Protein AF-A0A562CV60-F1 (afdb_monomer)

Mean predicted aligned error: 16.31 Å

pLDDT: mean 72.53, std 13.61, range [39.88, 93.44]

Solvent-accessible surface area (backbone atoms only — not comparable to full-atom values): 9231 Å² total; per-residue (Å²): 136,86,86,74,84,78,77,83,80,82,71,78,77,83,74,69,55,71,66,59,54,50,50,52,52,52,50,54,51,53,54,51,49,63,70,62,64,80,65,74,90,80,36,71,71,58,50,52,52,51,51,52,55,51,51,51,58,50,53,69,72,62,63,77,86,47,81,65,45,79,71,40,71,67,32,48,53,53,50,54,62,68,70,48,54,74,68,55,48,53,53,48,53,52,51,50,50,54,50,51,52,53,50,51,57,56,58,70,72,53,77,85,77,91,79,84,82,90,77,89,75,73,78,90,63,85,83,76,81,83,78,77,72,78,72,95,76,87,74,136

Structure (mmCIF, N/CA/C/O backbone):
data_AF-A0A562CV60-F1
#
_entry.id   AF-A0A562CV60-F1
#
loop_
_atom_site.group_PDB
_at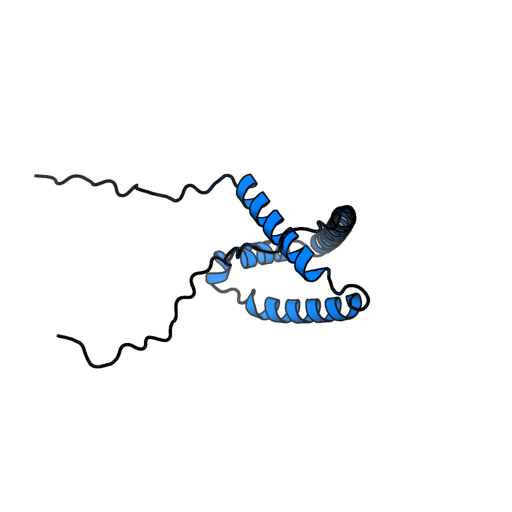om_site.id
_atom_site.type_symbol
_atom_site.label_atom_id
_atom_site.label_alt_id
_atom_site.label_comp_id
_atom_site.label_asym_id
_atom_site.label_entity_id
_atom_site.label_seq_id
_atom_site.pdbx_PDB_ins_code
_atom_site.Cartn_x
_atom_site.Cartn_y
_atom_site.Cartn_z
_atom_site.occupancy
_atom_site.B_iso_or_equiv
_atom_site.auth_seq_id
_atom_site.auth_comp_id
_atom_site.auth_asym_id
_atom_site.auth_atom_id
_atom_site.pdbx_PDB_model_num
ATOM 1 N N . MET A 1 1 ? -29.594 -41.252 -32.048 1.00 39.88 1 MET A N 1
ATOM 2 C CA . MET A 1 1 ? -28.144 -41.094 -32.260 1.00 39.88 1 MET A CA 1
ATOM 3 C C . MET A 1 1 ? -27.700 -39.929 -31.402 1.00 39.88 1 MET A C 1
ATOM 5 O O . MET A 1 1 ? -28.303 -38.872 -31.505 1.00 39.88 1 MET A O 1
ATOM 9 N N . ASN A 1 2 ? -26.770 -40.188 -30.487 1.00 43.34 2 ASN A N 1
ATOM 10 C CA . ASN A 1 2 ? -26.241 -39.221 -29.534 1.00 43.34 2 ASN A CA 1
ATOM 11 C C . ASN A 1 2 ? -25.140 -38.413 -30.225 1.00 43.34 2 ASN A C 1
ATOM 13 O O . ASN A 1 2 ? -24.186 -39.024 -30.694 1.00 43.34 2 ASN A O 1
ATOM 17 N N . 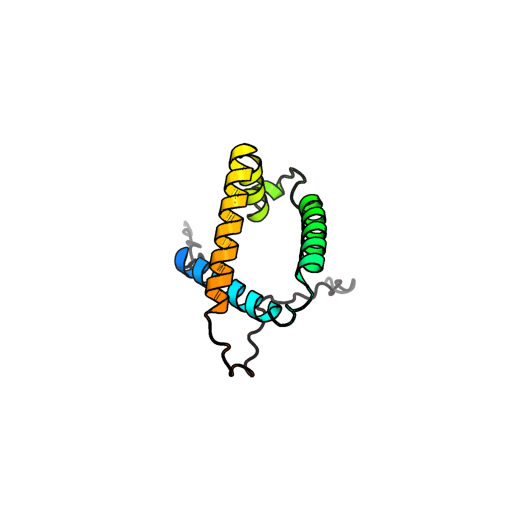ASP A 1 3 ? -25.256 -37.086 -30.255 1.00 50.59 3 ASP A N 1
ATOM 18 C CA . ASP A 1 3 ? -24.136 -36.205 -30.582 1.00 50.59 3 ASP A CA 1
ATOM 19 C C . ASP A 1 3 ? -23.423 -35.827 -29.284 1.00 50.59 3 ASP A C 1
ATOM 21 O O . ASP A 1 3 ? -23.946 -35.158 -28.390 1.00 50.59 3 ASP A O 1
ATOM 25 N N . GLU A 1 4 ? -22.230 -36.388 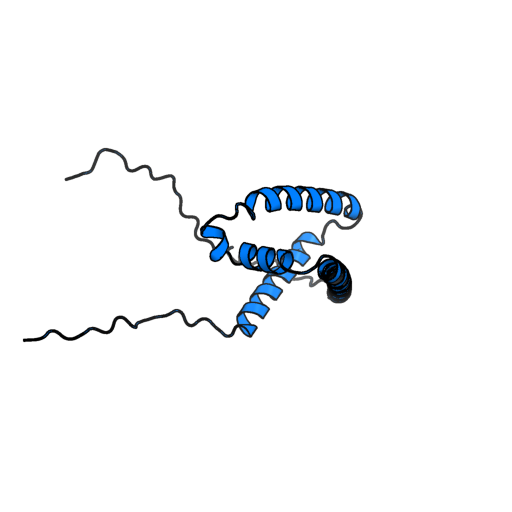-29.172 1.00 57.00 4 GLU A N 1
ATOM 26 C CA . GLU A 1 4 ? -21.307 -36.316 -28.061 1.00 57.00 4 GLU A CA 1
ATOM 27 C C . GLU A 1 4 ? -20.818 -34.881 -27.825 1.00 57.00 4 GLU A C 1
ATOM 29 O O . GLU A 1 4 ? -20.240 -34.238 -28.696 1.00 57.00 4 GLU A O 1
ATOM 34 N N . ASN A 1 5 ? -21.025 -34.400 -26.599 1.00 51.78 5 ASN A N 1
ATOM 35 C CA . ASN A 1 5 ? -19.982 -33.869 -25.717 1.00 51.78 5 ASN A CA 1
ATOM 36 C C . ASN A 1 5 ? -18.696 -33.349 -26.410 1.00 51.78 5 ASN A C 1
ATOM 38 O O . ASN A 1 5 ? -17.601 -33.869 -26.184 1.00 51.78 5 ASN A O 1
ATOM 42 N N . ARG A 1 6 ? -18.800 -32.276 -27.207 1.00 56.34 6 ARG A N 1
ATOM 43 C CA . ARG A 1 6 ? -17.648 -31.439 -27.580 1.00 56.34 6 ARG A CA 1
ATOM 44 C C . ARG A 1 6 ? -17.262 -30.563 -26.393 1.00 56.34 6 ARG A C 1
ATOM 46 O O . ARG A 1 6 ? -17.617 -29.397 -26.294 1.00 56.34 6 ARG A O 1
ATOM 53 N N . ASN A 1 7 ? -16.583 -31.219 -25.461 1.00 53.72 7 ASN A N 1
ATOM 54 C CA . ASN A 1 7 ? -15.426 -30.755 -24.707 1.00 53.72 7 ASN A CA 1
ATOM 55 C C . ASN A 1 7 ? -14.955 -29.322 -25.054 1.00 53.72 7 ASN A C 1
ATOM 57 O O . ASN A 1 7 ? -14.023 -29.144 -25.826 1.00 53.72 7 ASN A O 1
ATOM 61 N N . GLY A 1 8 ? -15.582 -28.304 -24.460 1.00 48.84 8 GLY A N 1
ATOM 62 C CA . GLY A 1 8 ? -15.128 -26.909 -24.493 1.00 48.84 8 GLY A CA 1
ATOM 63 C C . GLY A 1 8 ? -14.106 -26.616 -23.392 1.00 48.84 8 GLY A C 1
ATOM 64 O O . GLY A 1 8 ? -14.304 -25.703 -22.597 1.00 48.84 8 GLY A O 1
ATOM 65 N N . ARG A 1 9 ? -13.050 -27.433 -23.294 1.00 51.03 9 ARG A N 1
ATOM 66 C CA . ARG A 1 9 ? -11.886 -27.199 -22.416 1.00 51.03 9 ARG A CA 1
ATOM 67 C C . ARG A 1 9 ? -10.702 -26.603 -23.185 1.00 51.03 9 ARG A C 1
ATOM 69 O O . ARG A 1 9 ? -9.554 -26.843 -22.826 1.00 51.03 9 ARG A O 1
ATOM 76 N N . ASP A 1 10 ? -10.973 -25.833 -24.230 1.00 52.94 10 ASP A N 1
ATOM 77 C CA . ASP A 1 10 ? -9.929 -25.156 -24.988 1.00 52.94 10 ASP A CA 1
ATOM 78 C C . ASP A 1 10 ? -9.666 -23.772 -24.386 1.00 52.94 10 ASP A C 1
ATOM 80 O O . ASP A 1 10 ? -10.439 -22.834 -24.565 1.00 52.94 10 ASP A O 1
ATOM 84 N N . GLY A 1 11 ? -8.548 -23.674 -23.661 1.00 59.16 11 GLY A N 1
ATOM 85 C CA . GLY A 1 11 ? -7.876 -22.405 -23.389 1.00 59.16 11 GLY A CA 1
ATOM 86 C C . GLY A 1 11 ? -8.225 -21.726 -22.069 1.00 59.16 11 GLY A C 1
ATOM 87 O O . GLY A 1 11 ? -8.531 -20.537 -22.061 1.00 59.16 11 GLY A O 1
ATOM 88 N N . GLN A 1 12 ? -8.120 -22.423 -20.933 1.00 57.62 12 GLN A N 1
ATOM 89 C CA . GLN A 1 12 ? -7.886 -21.687 -19.688 1.00 57.62 12 GLN A CA 1
ATOM 90 C C . GLN A 1 12 ? -6.525 -20.985 -19.841 1.00 57.62 12 GLN A C 1
ATOM 92 O O . GLN A 1 12 ? -5.548 -21.688 -20.106 1.00 57.62 12 GLN A O 1
ATOM 97 N N . PRO A 1 13 ? -6.448 -19.640 -19.767 1.00 58.50 13 PRO A N 1
ATOM 98 C CA . PRO A 1 13 ? -5.186 -18.935 -19.938 1.00 58.50 13 PRO A CA 1
ATOM 99 C C . PRO A 1 13 ? -4.181 -19.514 -18.947 1.00 58.50 13 PRO A C 1
ATOM 101 O O . PRO A 1 13 ? -4.491 -19.642 -17.759 1.00 58.50 13 PRO A O 1
ATOM 104 N N . ASP A 1 14 ? -3.023 -19.927 -19.460 1.00 71.38 14 ASP A N 1
ATOM 105 C CA . ASP A 1 14 ? -1.936 -20.471 -18.655 1.00 71.38 14 ASP A CA 1
ATOM 106 C C . ASP A 1 14 ? -1.405 -19.337 -17.779 1.00 71.38 14 ASP A C 1
ATOM 108 O O . ASP A 1 14 ? -0.599 -18.503 -18.196 1.00 71.38 14 ASP A O 1
ATOM 112 N N . VAL A 1 15 ? -1.983 -19.222 -16.587 1.00 72.94 15 VAL A N 1
ATOM 113 C CA . VAL A 1 15 ? -1.519 -18.281 -15.582 1.00 72.94 15 VAL A CA 1
ATOM 114 C C . VAL A 1 15 ? -0.151 -18.782 -15.138 1.00 72.94 15 VAL A C 1
ATOM 116 O O . VAL A 1 15 ? -0.032 -19.855 -14.547 1.00 72.94 15 VAL A O 1
ATOM 119 N N . GLY A 1 16 ? 0.893 -18.025 -15.486 1.00 75.94 16 GLY A N 1
ATOM 120 C CA . GLY A 1 16 ? 2.264 -18.333 -15.097 1.00 75.94 16 GLY A CA 1
ATOM 121 C C . GLY A 1 16 ? 2.406 -18.482 -13.579 1.00 75.94 16 GLY A C 1
ATOM 122 O O . GLY A 1 16 ? 1.487 -18.213 -12.801 1.00 75.94 16 GLY A O 1
ATOM 123 N N . SER A 1 17 ? 3.577 -18.927 -13.121 1.00 88.00 17 SER A N 1
ATOM 124 C CA . SER A 1 17 ? 3.781 -19.126 -11.682 1.00 88.00 17 SER A CA 1
ATOM 125 C C . SER A 1 17 ? 3.539 -17.830 -10.889 1.00 88.00 17 SER A C 1
ATOM 127 O O . SER A 1 17 ? 3.886 -16.739 -11.338 1.00 88.00 17 SER A O 1
ATOM 129 N N . VAL A 1 18 ? 3.005 -17.944 -9.667 1.00 88.19 18 VAL A N 1
ATOM 130 C CA . VAL A 1 18 ? 2.791 -16.786 -8.772 1.00 88.19 18 VAL A CA 1
ATOM 131 C C . VAL A 1 18 ? 4.083 -15.985 -8.571 1.00 88.19 18 VAL A C 1
ATOM 133 O O . VAL A 1 18 ? 4.040 -14.764 -8.465 1.00 88.19 18 VAL A O 1
ATOM 136 N N . GLY A 1 19 ? 5.236 -16.663 -8.546 1.00 88.19 19 GLY A N 1
ATOM 137 C CA . GLY A 1 19 ? 6.539 -16.009 -8.435 1.00 88.19 19 GLY A CA 1
ATOM 138 C C . GLY A 1 19 ? 6.884 -15.155 -9.656 1.00 88.19 19 GLY A C 1
ATOM 139 O O . GLY A 1 19 ? 7.335 -14.026 -9.495 1.00 88.19 19 GLY A O 1
ATOM 140 N N . GLU A 1 20 ? 6.628 -15.665 -10.860 1.00 87.81 20 GLU A N 1
ATOM 141 C CA . GLU A 1 20 ? 6.815 -14.937 -12.123 1.00 87.81 20 GLU A CA 1
ATOM 142 C C . GLU A 1 20 ? 5.974 -13.651 -12.149 1.00 87.81 20 GLU A C 1
ATOM 144 O O . GLU A 1 20 ? 6.488 -12.561 -12.396 1.00 87.81 20 GLU A O 1
ATOM 149 N N . GLU A 1 21 ? 4.684 -13.759 -11.827 1.00 89.25 21 GLU A N 1
ATOM 150 C CA . GLU A 1 21 ? 3.765 -12.616 -11.823 1.00 89.25 21 GLU A CA 1
ATOM 151 C C . GLU A 1 21 ? 4.087 -11.611 -10.708 1.00 89.25 21 GLU A C 1
ATOM 153 O O . GLU A 1 21 ? 4.012 -10.399 -10.916 1.00 89.25 21 GLU A O 1
ATOM 158 N N . ALA A 1 22 ? 4.533 -12.086 -9.540 1.00 87.62 22 ALA A N 1
ATOM 159 C CA . ALA A 1 22 ? 5.023 -11.211 -8.481 1.00 87.62 22 ALA A CA 1
ATOM 160 C C . ALA A 1 22 ? 6.260 -10.421 -8.937 1.00 87.62 22 ALA A C 1
ATOM 162 O O . ALA A 1 22 ? 6.341 -9.218 -8.693 1.00 87.62 22 ALA A O 1
ATOM 163 N N . MET A 1 23 ? 7.199 -11.056 -9.647 1.00 89.50 23 MET A N 1
ATOM 164 C CA . MET A 1 23 ? 8.373 -10.370 -10.199 1.00 89.50 23 MET A CA 1
ATOM 165 C C . MET A 1 23 ? 7.985 -9.306 -11.229 1.00 89.50 23 MET A C 1
ATOM 167 O O . MET A 1 23 ? 8.537 -8.205 -11.200 1.00 89.50 23 MET A O 1
ATOM 171 N N . LYS A 1 24 ? 6.995 -9.582 -12.084 1.00 86.62 24 LYS A N 1
ATOM 172 C CA . LYS A 1 24 ? 6.452 -8.584 -13.020 1.00 86.62 24 LYS A CA 1
ATOM 173 C C . LYS A 1 24 ? 5.830 -7.394 -12.285 1.00 86.62 24 LYS A C 1
ATOM 175 O O . LYS A 1 24 ? 6.102 -6.251 -12.652 1.00 86.62 24 LYS A O 1
ATOM 180 N N . LEU A 1 25 ? 5.063 -7.640 -11.218 1.00 87.69 25 LEU A N 1
ATOM 181 C CA . LEU A 1 25 ? 4.494 -6.583 -10.374 1.00 87.69 25 LEU A CA 1
ATOM 182 C C . LEU A 1 25 ? 5.589 -5.716 -9.735 1.00 87.69 25 LEU A C 1
ATOM 184 O O . LEU A 1 25 ? 5.521 -4.491 -9.809 1.00 87.69 25 LEU A O 1
ATOM 188 N N . PHE A 1 26 ? 6.618 -6.331 -9.144 1.00 86.38 26 PHE A N 1
ATOM 189 C CA . PHE A 1 26 ? 7.742 -5.591 -8.564 1.00 86.38 26 PHE A CA 1
ATOM 190 C C . PHE A 1 26 ? 8.509 -4.787 -9.617 1.00 86.38 26 PHE A C 1
ATOM 192 O O . PHE A 1 26 ? 8.898 -3.653 -9.344 1.00 86.38 26 PHE A O 1
ATOM 199 N N . GLY A 1 27 ? 8.673 -5.331 -10.826 1.00 85.81 27 GLY A N 1
ATOM 200 C CA . GLY A 1 27 ? 9.251 -4.612 -11.960 1.00 85.81 27 GLY A CA 1
ATOM 201 C C . GLY A 1 27 ? 8.456 -3.355 -12.322 1.00 85.81 27 GLY A C 1
ATOM 202 O O . GLY A 1 27 ? 9.032 -2.272 -12.402 1.00 85.81 27 GLY A O 1
ATOM 203 N N . ALA A 1 28 ? 7.130 -3.472 -12.449 1.00 89.00 28 ALA A N 1
ATOM 204 C CA . ALA A 1 28 ? 6.248 -2.338 -12.734 1.00 89.00 28 ALA A CA 1
ATOM 205 C C . ALA A 1 28 ? 6.273 -1.276 -11.617 1.00 89.00 28 ALA A C 1
ATOM 207 O O . ALA A 1 28 ? 6.318 -0.077 -11.895 1.00 89.00 28 ALA A O 1
ATOM 208 N N . LEU A 1 29 ? 6.304 -1.703 -10.351 1.00 80.94 29 LEU A N 1
ATOM 209 C CA . LEU A 1 29 ? 6.433 -0.804 -9.199 1.00 80.94 29 LEU A CA 1
ATOM 210 C C . LEU A 1 29 ? 7.788 -0.077 -9.185 1.00 80.94 29 LEU A C 1
ATOM 212 O O . LEU A 1 29 ? 7.835 1.121 -8.913 1.00 80.94 29 LEU A O 1
ATOM 216 N N . ALA A 1 30 ? 8.885 -0.764 -9.513 1.00 80.00 30 ALA A N 1
ATOM 217 C CA . ALA A 1 30 ? 10.214 -0.161 -9.608 1.00 80.00 30 ALA A CA 1
ATOM 218 C C . ALA A 1 30 ? 10.335 0.811 -10.794 1.00 80.00 30 ALA A C 1
ATOM 220 O O . ALA A 1 30 ? 11.033 1.822 -10.701 1.00 80.00 30 ALA A O 1
ATOM 221 N N . ASP A 1 31 ? 9.670 0.527 -11.918 1.00 80.81 31 ASP A N 1
ATOM 222 C CA . ASP A 1 31 ? 9.538 1.469 -13.035 1.00 80.81 31 ASP A CA 1
ATOM 223 C C . ASP A 1 31 ? 8.766 2.728 -12.601 1.00 80.81 31 ASP A C 1
ATOM 225 O O . ASP A 1 31 ? 9.203 3.844 -12.888 1.00 80.81 31 ASP A O 1
ATOM 229 N N . LEU A 1 32 ? 7.651 2.582 -11.876 1.00 78.62 32 LEU A N 1
ATOM 230 C CA . LEU A 1 32 ? 6.865 3.710 -11.358 1.00 78.62 32 LEU A CA 1
ATOM 231 C C . LEU A 1 32 ? 7.660 4.559 -10.355 1.00 78.62 32 LEU A C 1
ATOM 233 O O . LEU A 1 32 ? 7.666 5.785 -10.454 1.00 78.62 32 LEU A O 1
ATOM 237 N N . ALA A 1 33 ? 8.363 3.921 -9.418 1.00 72.50 33 ALA A N 1
ATOM 238 C CA . ALA A 1 33 ? 9.188 4.611 -8.429 1.00 72.50 33 ALA A CA 1
ATOM 239 C C . ALA A 1 33 ? 10.282 5.461 -9.097 1.00 72.50 33 ALA A C 1
ATOM 241 O O . ALA A 1 33 ? 10.495 6.613 -8.721 1.00 72.50 33 ALA A O 1
ATOM 242 N N . ARG A 1 34 ? 10.918 4.933 -10.151 1.00 73.19 34 ARG A N 1
ATOM 243 C CA . ARG A 1 34 ? 11.904 5.676 -10.950 1.00 73.19 34 ARG A CA 1
ATOM 244 C C . ARG A 1 34 ? 11.303 6.884 -11.671 1.00 73.19 34 ARG A C 1
ATOM 246 O O . ARG A 1 34 ? 11.985 7.891 -11.811 1.00 73.19 34 ARG A O 1
ATOM 253 N N . GLN A 1 35 ? 10.040 6.811 -12.092 1.00 73.38 35 GLN A N 1
ATOM 254 C CA . GLN A 1 35 ? 9.337 7.939 -12.719 1.00 73.38 35 GLN A CA 1
ATOM 255 C C . GLN A 1 35 ? 8.977 9.048 -11.718 1.00 73.38 35 GLN A C 1
ATOM 257 O O . GLN A 1 35 ? 8.906 10.208 -12.109 1.00 73.38 35 GLN A O 1
ATOM 262 N N . GLN A 1 36 ? 8.780 8.716 -10.438 1.00 68.00 36 GLN A N 1
ATOM 263 C CA . GLN A 1 36 ? 8.417 9.679 -9.388 1.00 68.00 36 GLN A CA 1
ATOM 264 C C . GLN A 1 36 ? 9.630 10.275 -8.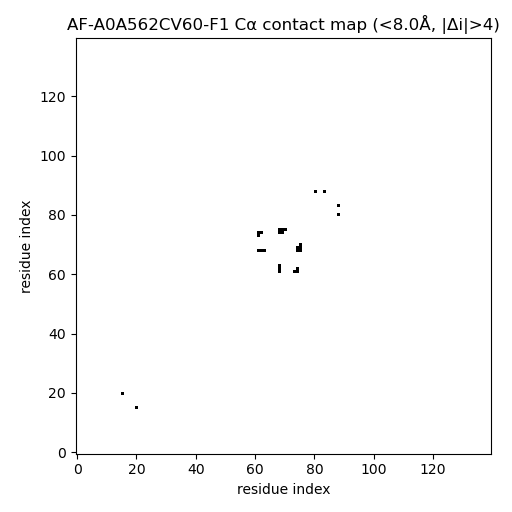644 1.00 68.00 36 GLN A C 1
ATOM 266 O O . GLN A 1 36 ? 9.507 11.314 -8.002 1.00 68.00 36 GLN A O 1
ATOM 271 N N . GLY A 1 37 ? 10.815 9.660 -8.745 1.00 59.84 37 GLY A N 1
ATOM 272 C CA . GLY A 1 37 ? 12.040 10.086 -8.049 1.00 59.84 37 GLY A CA 1
ATOM 273 C C . GLY A 1 37 ? 12.726 11.358 -8.576 1.00 59.84 37 GLY A C 1
ATOM 274 O O . GLY A 1 37 ? 13.821 11.677 -8.124 1.00 59.84 37 GLY A O 1
ATOM 275 N N . GLY A 1 38 ? 12.125 12.085 -9.525 1.00 57.19 38 GLY A N 1
ATOM 276 C CA . GLY A 1 38 ? 12.708 13.296 -10.120 1.00 57.19 38 GLY A CA 1
ATOM 277 C C . GLY A 1 38 ? 12.617 14.573 -9.267 1.00 57.19 38 GLY A C 1
ATOM 278 O O . GLY A 1 38 ? 13.392 15.494 -9.504 1.00 57.19 38 GLY A O 1
ATOM 279 N N . ASP A 1 39 ? 11.732 14.632 -8.261 1.00 58.44 39 ASP A N 1
ATOM 280 C CA . ASP A 1 39 ? 11.327 15.888 -7.588 1.00 58.44 39 ASP A CA 1
ATOM 281 C C . ASP A 1 39 ? 11.483 15.866 -6.046 1.00 58.44 39 ASP A C 1
ATOM 283 O O . ASP A 1 39 ? 10.645 16.359 -5.290 1.00 58.44 39 ASP A O 1
ATOM 287 N N . VAL A 1 40 ? 12.561 15.275 -5.520 1.00 57.19 40 VAL A N 1
ATOM 288 C CA . VAL A 1 40 ? 12.657 14.928 -4.080 1.00 57.19 40 VAL A CA 1
ATOM 289 C C . VAL A 1 40 ? 13.206 16.009 -3.131 1.00 57.19 40 VAL A C 1
ATOM 291 O O . VAL A 1 40 ? 13.266 15.778 -1.925 1.00 57.19 40 VAL A O 1
ATOM 294 N N . ALA A 1 41 ? 13.565 17.213 -3.587 1.00 57.44 41 ALA A N 1
ATOM 295 C CA . ALA A 1 41 ? 14.251 18.186 -2.717 1.00 57.44 41 ALA A CA 1
ATOM 296 C C . ALA A 1 41 ? 13.338 19.028 -1.787 1.00 57.44 41 ALA A C 1
ATOM 298 O O . ALA A 1 41 ? 13.848 19.668 -0.870 1.00 57.44 41 ALA A O 1
ATOM 299 N N . GLY A 1 42 ? 12.008 19.027 -1.969 1.00 55.19 42 GLY A N 1
ATOM 300 C CA . GLY A 1 42 ? 11.070 19.830 -1.152 1.00 55.19 42 GLY A CA 1
ATOM 301 C C . GLY A 1 42 ? 9.789 19.120 -0.687 1.00 55.19 42 GLY A C 1
ATOM 302 O O . GLY A 1 42 ? 8.954 19.743 -0.037 1.00 55.19 42 GLY A O 1
ATOM 303 N N . GLY A 1 43 ? 9.616 17.834 -1.013 1.00 56.84 43 GLY A N 1
ATOM 304 C CA . GLY A 1 43 ? 8.293 17.202 -1.083 1.00 56.84 43 GLY A CA 1
ATOM 305 C C . GLY A 1 43 ? 7.814 16.397 0.128 1.00 56.84 43 GLY A C 1
ATOM 306 O O . GLY A 1 43 ? 6.637 16.082 0.187 1.00 56.84 43 GLY A O 1
ATOM 307 N N . LEU A 1 44 ? 8.642 16.041 1.115 1.00 61.91 44 LEU A N 1
ATOM 308 C CA . LEU A 1 44 ? 8.251 15.004 2.097 1.00 61.91 44 LEU A CA 1
ATOM 309 C C . LEU A 1 44 ? 7.035 15.364 2.977 1.00 61.91 44 LEU A C 1
ATOM 311 O O . LEU A 1 44 ? 6.218 14.494 3.268 1.00 61.91 44 LEU A O 1
ATOM 315 N N . GLY A 1 45 ? 6.892 16.627 3.391 1.00 61.84 45 GLY A N 1
ATOM 316 C CA . GLY A 1 45 ? 5.735 17.072 4.183 1.00 61.84 45 GLY A CA 1
ATOM 317 C C . GLY A 1 45 ? 4.452 17.215 3.358 1.00 61.84 45 GLY A C 1
ATOM 318 O O . GLY A 1 45 ? 3.367 16.896 3.839 1.00 61.84 45 GLY A O 1
ATOM 319 N N . ASP A 1 46 ? 4.587 17.645 2.105 1.00 65.81 46 ASP A N 1
ATOM 320 C CA . ASP A 1 46 ? 3.475 17.845 1.172 1.00 65.81 46 ASP A CA 1
ATOM 321 C C . ASP A 1 46 ? 2.966 16.504 0.612 1.00 65.81 46 ASP A C 1
ATOM 323 O O . ASP A 1 46 ? 1.767 16.238 0.593 1.00 65.81 46 ASP A O 1
ATOM 327 N N . LEU A 1 47 ? 3.887 15.583 0.312 1.00 68.81 47 LEU A N 1
ATOM 328 C CA . LEU A 1 47 ? 3.599 14.189 -0.022 1.00 68.81 47 LEU A CA 1
ATOM 329 C C . LEU A 1 47 ? 2.906 13.464 1.133 1.00 68.81 47 LEU A C 1
ATOM 331 O O . LEU A 1 47 ? 1.953 12.729 0.900 1.00 68.81 47 LEU A O 1
ATOM 335 N N . ALA A 1 48 ? 3.343 13.673 2.380 1.00 68.81 48 ALA A N 1
ATOM 336 C CA . ALA A 1 48 ? 2.678 13.081 3.540 1.00 68.81 48 ALA A CA 1
ATOM 337 C C . ALA A 1 48 ? 1.239 13.607 3.706 1.00 68.81 48 ALA A C 1
ATOM 339 O O . ALA A 1 48 ? 0.331 12.827 3.996 1.00 68.81 48 ALA A O 1
ATOM 340 N N . GLY A 1 49 ? 1.017 14.906 3.478 1.00 72.31 49 GLY A N 1
ATOM 341 C CA . GLY A 1 49 ? -0.316 15.516 3.494 1.00 72.31 49 GLY A CA 1
ATOM 342 C C . GLY A 1 49 ? -1.222 15.004 2.370 1.00 72.31 49 GLY A C 1
ATOM 343 O O . GLY A 1 49 ? -2.362 14.615 2.622 1.00 72.31 49 GLY A O 1
ATOM 344 N N . GLN A 1 50 ? -0.704 14.929 1.144 1.00 74.44 50 GLN A N 1
ATOM 345 C CA . GLN A 1 50 ? -1.428 14.400 -0.015 1.00 74.44 50 GLN A CA 1
ATOM 346 C C . GLN A 1 50 ? -1.732 12.908 0.136 1.00 74.44 50 GLN A C 1
ATOM 348 O O . GLN A 1 50 ? -2.857 12.484 -0.116 1.00 74.44 50 GLN A O 1
ATOM 353 N N . ALA A 1 51 ? -0.782 12.112 0.629 1.00 72.06 51 ALA A N 1
ATOM 354 C CA . ALA A 1 51 ? -1.000 10.698 0.910 1.00 72.06 51 ALA A CA 1
ATOM 355 C C . ALA A 1 51 ? -2.087 10.488 1.973 1.00 72.06 51 ALA A C 1
ATOM 357 O O . ALA A 1 51 ? -2.916 9.592 1.828 1.00 72.06 51 ALA A O 1
ATOM 358 N N . ALA A 1 52 ? -2.129 11.325 3.015 1.00 75.44 52 ALA A N 1
ATOM 359 C CA . ALA A 1 52 ? -3.174 11.260 4.031 1.00 75.44 52 ALA A CA 1
ATOM 360 C C . ALA A 1 52 ? -4.562 11.609 3.464 1.00 75.44 52 ALA A C 1
ATOM 362 O O . ALA A 1 52 ? -5.530 10.915 3.775 1.00 75.44 52 ALA A O 1
ATOM 363 N N . ALA A 1 53 ? -4.662 12.633 2.611 1.00 74.75 53 ALA A N 1
ATOM 364 C CA . ALA A 1 53 ? -5.918 13.015 1.961 1.00 74.75 53 ALA A CA 1
ATOM 365 C C . ALA A 1 53 ? -6.429 11.917 1.012 1.00 74.75 53 ALA A C 1
ATOM 367 O O . ALA A 1 53 ? -7.588 11.515 1.093 1.00 74.75 53 ALA A O 1
ATOM 368 N N . MET A 1 54 ? -5.542 11.361 0.184 1.00 76.06 54 MET A N 1
ATOM 369 C CA . MET A 1 54 ? -5.858 10.240 -0.707 1.00 76.06 54 MET A CA 1
ATOM 370 C C . MET A 1 54 ? -6.275 8.995 0.084 1.00 76.06 54 MET A C 1
ATOM 372 O O . MET A 1 54 ? -7.223 8.311 -0.284 1.00 76.06 54 MET A O 1
ATOM 376 N N . ALA A 1 55 ? -5.606 8.706 1.204 1.00 73.50 55 ALA A N 1
ATOM 377 C CA . ALA A 1 55 ? -5.967 7.580 2.059 1.00 73.50 55 ALA A CA 1
ATOM 378 C C . ALA A 1 55 ? -7.362 7.738 2.683 1.00 73.50 55 ALA A C 1
ATOM 380 O O . ALA A 1 55 ? -8.066 6.741 2.846 1.00 73.50 55 ALA A O 1
ATOM 381 N N . GLN A 1 56 ? -7.769 8.965 3.027 1.00 74.94 56 GLN A N 1
ATOM 382 C CA . GLN A 1 56 ? -9.118 9.239 3.525 1.00 74.94 56 GLN A CA 1
ATOM 383 C C . GLN A 1 56 ? -10.177 9.034 2.434 1.00 74.94 56 GLN A C 1
ATOM 385 O O . GLN A 1 56 ? -11.135 8.302 2.675 1.00 74.94 56 GLN A O 1
ATOM 390 N N . ASP A 1 57 ? -9.960 9.585 1.238 1.00 77.31 57 ASP A N 1
ATOM 391 C CA . ASP A 1 57 ? -10.869 9.452 0.087 1.00 77.31 57 ASP A CA 1
ATOM 392 C C . ASP A 1 57 ? -11.050 7.986 -0.345 1.00 77.31 57 ASP A C 1
ATOM 394 O O . ASP A 1 57 ? -12.161 7.469 -0.491 1.00 77.31 57 ASP A O 1
ATOM 398 N N . VAL A 1 58 ? -9.940 7.253 -0.431 1.00 74.69 58 VAL A N 1
ATOM 399 C CA . VAL A 1 58 ? -9.933 5.822 -0.747 1.00 74.69 58 VAL A CA 1
ATOM 400 C C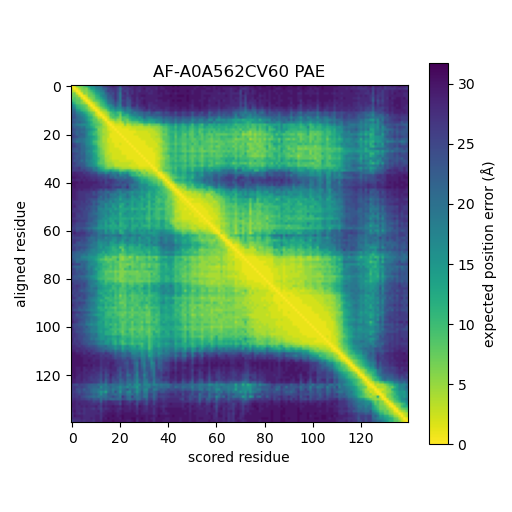 . VAL A 1 58 ? -10.629 5.003 0.347 1.00 74.69 58 VAL A C 1
ATOM 402 O O . VAL A 1 58 ? -11.357 4.054 0.047 1.00 74.69 58 VAL A O 1
ATOM 405 N N . ASN A 1 59 ? -10.452 5.353 1.625 1.00 73.25 59 ASN A N 1
ATOM 406 C CA . ASN A 1 59 ? -11.134 4.670 2.726 1.00 73.25 59 ASN A CA 1
ATOM 407 C C . ASN A 1 59 ? -12.659 4.851 2.672 1.00 73.25 59 ASN A C 1
ATOM 409 O O . ASN A 1 59 ? -13.378 3.937 3.079 1.00 73.25 59 ASN A O 1
ATOM 413 N N . GLU A 1 60 ? -13.145 5.982 2.161 1.00 72.88 60 GLU A N 1
ATOM 414 C CA . GLU A 1 60 ? -14.577 6.236 1.979 1.00 72.88 60 GLU A CA 1
ATOM 415 C C . GLU A 1 60 ? -15.197 5.310 0.914 1.00 72.88 60 GLU A C 1
ATOM 417 O O . GLU A 1 60 ? -16.330 4.859 1.070 1.00 72.88 60 GLU A O 1
ATOM 422 N N . HIS A 1 61 ? -14.416 4.907 -0.095 1.00 71.44 61 HIS A N 1
ATOM 423 C CA . HIS A 1 61 ? -14.881 4.074 -1.212 1.00 71.44 61 HIS A CA 1
ATOM 424 C C . HIS A 1 61 ? -14.600 2.564 -1.061 1.00 71.44 61 HIS A C 1
ATOM 426 O O . HIS A 1 61 ? -15.290 1.746 -1.666 1.00 71.44 61 HIS A O 1
ATOM 432 N N . LEU A 1 62 ? -13.611 2.150 -0.257 1.00 67.12 62 LEU A N 1
ATOM 433 C CA . LEU A 1 62 ? -13.212 0.734 -0.113 1.00 67.12 62 LEU A CA 1
ATOM 434 C C . LEU A 1 62 ? -13.988 -0.058 0.958 1.00 67.12 62 LEU A C 1
ATOM 436 O O . LEU A 1 62 ? -13.733 -1.250 1.153 1.00 67.12 62 LEU A O 1
ATOM 440 N N . ALA A 1 63 ? -14.900 0.579 1.692 1.00 59.97 63 ALA A N 1
ATOM 441 C CA . ALA A 1 63 ? -15.397 0.053 2.964 1.00 59.97 63 ALA A CA 1
ATOM 442 C C . ALA A 1 63 ? -16.920 0.139 3.140 1.00 59.97 63 ALA A C 1
ATOM 444 O O . ALA A 1 63 ? -17.399 0.362 4.248 1.00 59.97 63 ALA A O 1
ATOM 445 N N . THR A 1 64 ? -17.684 -0.071 2.073 1.00 67.62 64 THR A N 1
ATOM 446 C CA . THR A 1 64 ? -19.156 -0.004 2.096 1.00 67.62 64 THR A CA 1
ATOM 447 C C . THR A 1 64 ? -19.839 -1.287 2.607 1.00 67.62 64 THR A C 1
ATOM 449 O O . THR A 1 64 ? -21.065 -1.361 2.593 1.00 67.62 64 THR A O 1
ATOM 452 N N . ASP A 1 65 ? -19.073 -2.301 3.053 1.00 67.69 65 ASP A N 1
ATOM 453 C CA . ASP A 1 65 ? -19.555 -3.638 3.480 1.00 67.69 65 ASP A CA 1
ATOM 454 C C . ASP A 1 65 ? -20.475 -4.336 2.453 1.00 67.69 65 ASP A C 1
ATOM 456 O O . ASP A 1 65 ? -21.279 -5.221 2.760 1.00 67.69 65 ASP A O 1
ATOM 460 N N . SER A 1 66 ? -20.339 -3.954 1.188 1.00 72.38 66 SER A N 1
ATOM 461 C CA . SER A 1 66 ? -21.173 -4.422 0.096 1.00 72.38 66 SER A CA 1
ATOM 462 C C . SER A 1 66 ? -20.718 -5.781 -0.453 1.00 72.38 66 SER A C 1
ATOM 464 O O . SER A 1 66 ? -19.638 -6.303 -0.146 1.00 72.38 66 SER A O 1
ATOM 466 N N . ALA A 1 67 ? -21.569 -6.428 -1.256 1.00 72.12 67 ALA A N 1
ATOM 467 C CA . ALA A 1 67 ? -21.309 -7.783 -1.744 1.00 72.12 67 ALA A CA 1
ATOM 468 C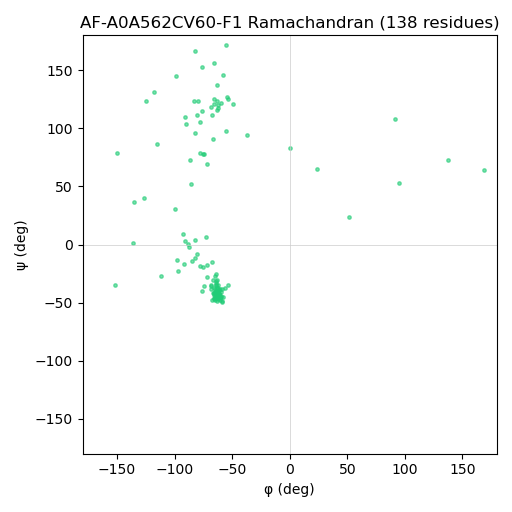 C . ALA A 1 67 ? -20.059 -7.861 -2.639 1.00 72.12 67 ALA A C 1
ATOM 470 O O . ALA A 1 67 ? -19.362 -8.879 -2.626 1.00 72.12 67 ALA A O 1
ATOM 471 N N . GLU A 1 68 ? -19.750 -6.780 -3.349 1.00 72.00 68 GLU A N 1
ATOM 472 C CA . GLU A 1 68 ? -18.569 -6.603 -4.187 1.00 72.00 68 GLU A CA 1
ATOM 473 C C . GLU A 1 68 ? -17.247 -6.598 -3.391 1.00 72.00 68 GLU A C 1
ATOM 475 O O . GLU A 1 68 ? -16.225 -7.081 -3.893 1.00 72.00 68 GLU A O 1
ATOM 480 N N . CYS A 1 69 ? -17.254 -6.209 -2.109 1.00 80.06 69 CYS A N 1
ATOM 481 C CA . CYS A 1 69 ? -16.054 -6.241 -1.261 1.00 80.06 69 CYS A CA 1
ATOM 482 C C . CYS A 1 69 ? -15.551 -7.663 -0.946 1.00 80.06 69 CYS A C 1
ATOM 484 O O . CYS A 1 69 ? -14.401 -7.832 -0.538 1.00 80.06 69 CYS A O 1
ATOM 486 N N . ARG A 1 70 ? -16.357 -8.709 -1.183 1.00 74.62 70 ARG A N 1
ATOM 487 C CA . ARG A 1 70 ? -15.923 -10.115 -1.034 1.00 74.62 70 ARG A CA 1
ATOM 488 C C . ARG A 1 70 ? -15.013 -10.589 -2.175 1.00 74.62 70 ARG A C 1
ATOM 490 O O . ARG A 1 70 ? -14.275 -11.572 -2.018 1.00 74.62 70 ARG A O 1
ATOM 497 N N . TYR A 1 71 ? -15.031 -9.897 -3.314 1.00 81.56 71 TYR A N 1
ATOM 498 C CA . TYR A 1 71 ? -14.319 -10.312 -4.526 1.00 81.56 71 TYR A CA 1
ATOM 499 C C . TYR A 1 71 ? -13.155 -9.391 -4.900 1.00 81.56 71 TYR A C 1
ATOM 501 O O . TYR A 1 71 ? -12.179 -9.875 -5.468 1.00 81.56 71 TYR A O 1
ATOM 509 N N . CYS A 1 72 ? -13.197 -8.111 -4.520 1.00 86.06 72 CYS A N 1
ATOM 510 C CA . CYS A 1 72 ? -12.096 -7.175 -4.753 1.00 86.06 72 CYS A CA 1
ATOM 511 C C . CYS A 1 72 ? -10.825 -7.560 -3.947 1.00 86.06 72 CYS A C 1
ATOM 513 O O . CYS A 1 72 ? -10.899 -7.671 -2.717 1.00 86.06 72 CYS A O 1
ATOM 515 N N . PRO A 1 73 ? -9.643 -7.727 -4.586 1.00 85.94 73 PRO A N 1
ATOM 516 C CA . PRO A 1 73 ? -8.392 -8.068 -3.897 1.00 85.94 73 PRO A CA 1
ATOM 517 C C . PRO A 1 73 ? -7.984 -7.041 -2.837 1.00 85.94 73 PRO A C 1
ATOM 519 O O . PRO A 1 73 ? -7.537 -7.414 -1.754 1.00 85.94 73 PRO A O 1
ATOM 522 N N . VAL A 1 74 ? -8.196 -5.753 -3.121 1.00 84.38 74 VAL A N 1
ATOM 523 C CA . VAL A 1 74 ? -7.891 -4.657 -2.193 1.00 84.38 74 VAL A CA 1
ATOM 524 C C . VAL A 1 74 ? -8.780 -4.751 -0.953 1.00 84.38 74 VAL A C 1
ATOM 526 O O . VAL A 1 74 ? -8.275 -4.743 0.170 1.00 84.38 74 VAL A O 1
ATOM 529 N N . CYS A 1 75 ? -10.090 -4.941 -1.137 1.00 85.31 75 CYS A N 1
ATOM 530 C CA . CYS A 1 75 ? -11.032 -5.072 -0.025 1.00 85.31 75 CYS A CA 1
ATOM 531 C C . CYS A 1 75 ? -10.729 -6.298 0.849 1.00 85.31 75 CYS A C 1
ATOM 533 O O . CYS A 1 75 ? -10.848 -6.215 2.071 1.00 85.31 75 CYS A O 1
ATOM 535 N N . ARG A 1 76 ? -10.258 -7.412 0.267 1.00 85.25 76 ARG A N 1
ATOM 536 C CA . ARG A 1 76 ? -9.807 -8.580 1.050 1.00 85.25 76 ARG A CA 1
ATOM 537 C C . ARG A 1 76 ? -8.605 -8.264 1.934 1.00 85.25 76 ARG A C 1
ATOM 539 O O . ARG A 1 76 ? -8.587 -8.681 3.091 1.00 85.25 76 ARG A O 1
ATOM 546 N N . VAL A 1 77 ? -7.624 -7.522 1.419 1.00 87.12 77 VAL A N 1
ATOM 547 C CA . VAL A 1 77 ? -6.457 -7.098 2.210 1.00 87.12 77 VAL A CA 1
ATOM 548 C C . VAL A 1 77 ? -6.885 -6.144 3.327 1.00 87.12 77 VAL A C 1
ATOM 550 O O . VAL A 1 77 ? -6.525 -6.361 4.482 1.00 87.12 77 VAL A O 1
ATOM 553 N N . VAL A 1 78 ? -7.716 -5.141 3.022 1.00 84.88 78 VAL A N 1
ATOM 554 C CA . VAL A 1 78 ? -8.258 -4.205 4.023 1.00 84.88 78 VAL A CA 1
ATOM 555 C C . VAL A 1 78 ? -9.025 -4.952 5.114 1.00 84.88 78 VAL A C 1
ATOM 557 O O . VAL A 1 78 ? -8.813 -4.695 6.299 1.00 84.88 78 VAL A O 1
ATOM 560 N N . HIS A 1 79 ? -9.873 -5.911 4.738 1.00 83.44 79 HIS A N 1
ATOM 561 C CA . HIS A 1 79 ? -10.617 -6.730 5.689 1.00 83.44 79 HIS A CA 1
ATOM 562 C C . HIS A 1 79 ? -9.680 -7.543 6.593 1.00 83.44 79 HIS A C 1
ATOM 564 O O . HIS A 1 79 ? -9.861 -7.546 7.809 1.00 83.44 79 HIS A O 1
ATOM 570 N N . ALA A 1 80 ? -8.639 -8.169 6.033 1.00 86.75 80 ALA A N 1
ATOM 571 C CA . ALA A 1 80 ? -7.652 -8.915 6.811 1.00 86.75 80 ALA A CA 1
ATOM 572 C C . ALA A 1 80 ? -6.929 -8.022 7.836 1.00 86.75 80 ALA A C 1
ATOM 574 O O . ALA A 1 80 ? -6.831 -8.387 9.005 1.00 86.75 80 ALA A O 1
ATOM 575 N N . VAL A 1 81 ? -6.500 -6.820 7.436 1.00 87.00 81 VAL A N 1
ATOM 576 C CA . VAL A 1 81 ? -5.866 -5.846 8.344 1.00 87.00 81 VAL A CA 1
ATOM 577 C C . VAL A 1 81 ? -6.852 -5.350 9.412 1.00 87.00 81 VAL A C 1
ATOM 579 O O . VAL A 1 81 ? -6.488 -5.179 10.575 1.00 87.00 81 VAL A O 1
ATOM 582 N N . ARG A 1 82 ? -8.130 -5.156 9.066 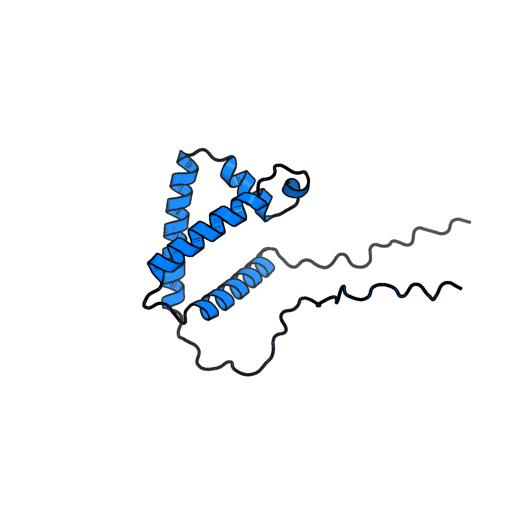1.00 84.81 82 ARG A N 1
ATOM 583 C CA . ARG A 1 82 ? -9.182 -4.749 10.017 1.00 84.81 82 ARG A CA 1
ATOM 584 C C . ARG A 1 82 ? -9.595 -5.855 10.998 1.00 84.81 82 ARG A C 1
ATOM 586 O O . ARG A 1 82 ? -10.165 -5.545 12.039 1.00 84.81 82 ARG A O 1
ATOM 593 N N . GLN A 1 83 ? -9.284 -7.114 10.717 1.00 87.25 83 GLN A N 1
ATOM 594 C CA . GLN A 1 83 ? -9.523 -8.232 11.637 1.00 87.25 83 GLN A CA 1
ATOM 595 C C . GLN A 1 83 ? -8.387 -8.409 12.664 1.00 87.25 83 GLN A C 1
ATOM 597 O O . GLN A 1 83 ? -8.565 -9.104 13.661 1.00 87.25 83 GLN A O 1
ATOM 602 N N . THR A 1 84 ? -7.218 -7.782 12.469 1.00 90.25 84 THR A N 1
ATOM 603 C CA . THR A 1 84 ? -6.119 -7.865 13.448 1.00 90.25 84 THR A CA 1
ATOM 604 C C . THR A 1 84 ? -6.382 -6.977 14.665 1.00 90.25 84 THR A C 1
ATOM 606 O O . THR A 1 84 ? -7.024 -5.930 14.543 1.00 90.25 84 THR A O 1
ATOM 609 N N . SER A 1 85 ? -5.821 -7.333 15.826 1.00 93.12 85 SER A N 1
ATOM 610 C CA . SER A 1 85 ? -5.905 -6.482 17.020 1.00 93.12 85 SER A CA 1
ATOM 611 C C . SER A 1 85 ? -5.141 -5.155 16.831 1.00 93.12 85 SER A C 1
ATOM 613 O O . SER A 1 85 ? -4.221 -5.091 16.004 1.00 93.12 85 SER A O 1
ATOM 615 N N . PRO A 1 86 ? -5.490 -4.089 17.576 1.00 87.75 86 PRO A N 1
ATOM 616 C CA . PRO A 1 86 ? -4.794 -2.801 17.515 1.00 87.75 86 PRO A CA 1
ATOM 617 C C . PRO A 1 86 ? -3.287 -2.909 17.788 1.00 87.75 86 PRO A C 1
ATOM 619 O O . PRO A 1 86 ? -2.489 -2.251 17.123 1.00 87.75 86 PRO A O 1
ATOM 622 N N . GLU A 1 87 ? -2.890 -3.785 18.710 1.00 90.75 87 GLU A N 1
ATOM 623 C CA . GLU A 1 87 ? -1.492 -4.044 19.062 1.00 90.75 87 GLU A CA 1
ATOM 624 C C . GLU A 1 87 ? -0.744 -4.666 17.877 1.00 90.75 87 GLU A C 1
ATOM 626 O O . GLU A 1 87 ? 0.345 -4.220 17.516 1.00 90.75 87 GLU A O 1
ATOM 631 N N . VAL A 1 88 ? -1.358 -5.646 17.202 1.00 93.44 88 VAL A N 1
ATOM 632 C CA . VAL A 1 88 ? -0.783 -6.270 16.001 1.00 93.44 88 VAL A CA 1
ATOM 633 C C . VAL A 1 88 ? -0.647 -5.253 14.871 1.00 93.44 88 VAL A C 1
ATOM 635 O O . VAL A 1 88 ? 0.381 -5.238 14.198 1.00 93.44 88 VAL A O 1
ATOM 638 N N . ARG A 1 89 ? -1.628 -4.358 14.683 1.00 90.75 89 ARG A N 1
ATOM 639 C CA . ARG A 1 89 ? -1.522 -3.285 13.677 1.00 90.75 89 ARG A CA 1
ATOM 640 C C . ARG A 1 89 ? -0.357 -2.353 13.960 1.00 90.75 89 ARG A C 1
ATOM 642 O O . ARG A 1 89 ? 0.353 -2.003 13.025 1.00 90.75 89 ARG A O 1
ATOM 649 N N . ALA A 1 90 ? -0.145 -1.975 15.220 1.00 90.00 90 ALA A N 1
ATOM 650 C CA . ALA A 1 90 ? 0.977 -1.123 15.596 1.00 90.00 90 ALA A CA 1
ATOM 651 C C . ALA A 1 90 ? 2.318 -1.796 15.258 1.00 90.00 90 ALA A C 1
ATOM 653 O O . ALA A 1 90 ? 3.172 -1.184 14.619 1.00 90.00 90 ALA A O 1
ATOM 654 N N . HIS A 1 91 ? 2.479 -3.079 15.595 1.00 91.56 91 HIS A N 1
ATOM 655 C CA . HIS A 1 91 ? 3.679 -3.838 15.234 1.00 91.56 91 HIS A CA 1
ATOM 656 C C . HIS A 1 91 ? 3.865 -3.972 13.720 1.00 91.56 91 HIS A C 1
ATOM 658 O O . HIS A 1 91 ? 4.980 -3.834 13.218 1.00 91.56 91 HIS A O 1
ATOM 664 N N . LEU A 1 92 ? 2.779 -4.200 12.986 1.00 92.00 92 LEU A N 1
ATOM 665 C CA . LEU A 1 92 ? 2.807 -4.340 11.536 1.00 92.00 92 LEU A CA 1
ATOM 666 C C . LEU A 1 92 ? 3.149 -3.014 10.847 1.00 92.00 92 LEU A C 1
ATOM 668 O O . LEU A 1 92 ? 3.937 -3.012 9.909 1.00 92.00 92 LEU A O 1
ATOM 672 N N . ALA A 1 93 ? 2.642 -1.885 11.349 1.00 88.44 93 ALA A N 1
ATOM 673 C CA . ALA A 1 93 ? 2.985 -0.549 10.863 1.00 88.44 93 ALA A CA 1
ATOM 674 C C . ALA A 1 93 ? 4.471 -0.222 11.075 1.00 88.44 93 ALA A C 1
ATOM 676 O O . ALA A 1 93 ? 5.123 0.310 10.173 1.00 88.44 93 ALA A O 1
ATOM 677 N N . VAL A 1 94 ? 5.030 -0.590 12.233 1.00 92.69 94 VAL A N 1
ATOM 678 C CA . VAL A 1 94 ? 6.471 -0.455 12.494 1.00 92.69 94 VAL A CA 1
ATOM 679 C C . VAL A 1 94 ? 7.271 -1.331 11.529 1.00 92.69 94 VAL A C 1
ATOM 681 O O . VAL A 1 94 ? 8.193 -0.840 10.884 1.00 92.69 94 VAL A O 1
ATOM 684 N N . ALA A 1 95 ? 6.896 -2.602 11.369 1.00 90.94 95 ALA A N 1
ATOM 685 C CA . ALA A 1 95 ? 7.577 -3.516 10.453 1.00 90.94 95 ALA A CA 1
ATOM 686 C C . ALA A 1 95 ? 7.509 -3.038 8.992 1.00 90.94 95 ALA A C 1
ATOM 688 O O . ALA A 1 95 ? 8.519 -3.058 8.290 1.00 90.94 95 ALA A O 1
ATOM 689 N N . ALA A 1 96 ? 6.342 -2.564 8.551 1.00 87.62 96 ALA A N 1
ATOM 690 C CA . ALA A 1 96 ? 6.141 -1.993 7.224 1.00 87.62 96 ALA A CA 1
ATOM 691 C C . ALA A 1 96 ? 7.018 -0.754 7.006 1.00 87.62 96 ALA A C 1
ATOM 693 O O . ALA A 1 96 ? 7.639 -0.624 5.955 1.00 87.62 96 ALA A O 1
ATOM 694 N N . SER A 1 97 ? 7.131 0.117 8.012 1.00 87.38 97 SER A N 1
ATOM 695 C CA . SER A 1 97 ? 7.994 1.303 7.941 1.00 87.38 97 SER A CA 1
ATOM 696 C C . SER A 1 97 ? 9.464 0.914 7.773 1.00 87.38 97 SER A C 1
ATOM 698 O O . SER A 1 97 ? 10.133 1.426 6.878 1.00 87.38 97 SER A O 1
ATOM 700 N N . SER A 1 98 ? 9.951 -0.046 8.565 1.00 89.75 98 SER A N 1
ATOM 701 C CA . SER A 1 98 ? 11.322 -0.558 8.448 1.00 89.75 98 SER A CA 1
ATOM 702 C C . SER A 1 98 ? 11.586 -1.213 7.090 1.00 89.75 98 SER A C 1
ATOM 704 O O . SER A 1 98 ? 12.656 -1.032 6.512 1.00 89.75 98 SER A O 1
ATOM 706 N N . LEU A 1 99 ? 10.609 -1.954 6.556 1.00 88.69 99 LEU A N 1
ATOM 707 C CA . LEU A 1 99 ? 10.702 -2.565 5.232 1.00 88.69 99 LEU A CA 1
ATOM 708 C C . LEU A 1 99 ? 10.810 -1.504 4.130 1.00 88.69 99 LEU A C 1
ATOM 710 O O . LEU A 1 99 ? 11.671 -1.617 3.261 1.00 88.69 99 LEU A O 1
ATOM 714 N N . LEU A 1 100 ? 9.970 -0.467 4.176 1.00 86.75 100 LEU A N 1
ATOM 715 C CA . LEU A 1 100 ? 9.997 0.633 3.209 1.00 86.75 100 LEU A CA 1
ATOM 716 C C . LEU A 1 100 ? 11.315 1.409 3.268 1.00 86.75 100 LEU A C 1
ATOM 718 O O . LEU A 1 100 ? 11.876 1.740 2.229 1.00 86.75 100 LEU A O 1
ATOM 722 N N . GLN A 1 101 ? 11.844 1.648 4.467 1.00 85.69 101 GLN A N 1
ATOM 723 C CA . GLN A 1 101 ? 13.152 2.280 4.649 1.00 85.69 101 GLN A CA 1
ATOM 724 C C . GLN A 1 101 ? 14.283 1.430 4.058 1.00 85.69 101 GLN A C 1
ATOM 726 O O . GLN A 1 101 ? 15.146 1.955 3.357 1.00 85.69 101 GLN A O 1
ATOM 731 N N . ALA A 1 102 ? 14.265 0.115 4.292 1.00 84.50 102 ALA A N 1
ATOM 732 C CA . ALA A 1 102 ? 15.242 -0.799 3.708 1.00 84.50 102 ALA A CA 1
ATOM 733 C C . ALA A 1 102 ? 15.142 -0.839 2.173 1.00 84.50 102 ALA A C 1
ATOM 735 O O . ALA A 1 102 ? 16.164 -0.811 1.488 1.00 84.50 102 ALA A O 1
ATOM 736 N N . ALA A 1 103 ? 13.921 -0.853 1.630 1.00 83.25 103 ALA A N 1
ATOM 737 C CA . ALA A 1 103 ? 13.682 -0.806 0.191 1.00 83.25 103 ALA A CA 1
ATOM 738 C C . ALA A 1 103 ? 14.177 0.510 -0.429 1.00 83.25 103 ALA A C 1
ATOM 740 O O . ALA A 1 103 ? 14.848 0.476 -1.457 1.00 83.25 103 ALA A O 1
ATOM 741 N N . ALA A 1 104 ? 13.916 1.651 0.214 1.00 83.62 104 ALA A N 1
ATOM 742 C CA . ALA A 1 104 ? 14.427 2.949 -0.222 1.00 83.62 104 ALA A CA 1
ATOM 743 C C . ALA A 1 104 ? 15.963 2.969 -0.240 1.00 83.62 104 ALA A C 1
ATOM 745 O O . ALA A 1 104 ? 16.560 3.385 -1.228 1.00 83.62 104 ALA A O 1
ATOM 746 N N . GLY A 1 105 ? 16.603 2.435 0.805 1.00 82.50 105 GLY A N 1
ATOM 747 C CA . GLY A 1 105 ? 18.058 2.296 0.848 1.00 82.50 105 GLY A CA 1
ATOM 748 C C . GLY A 1 105 ? 18.613 1.415 -0.276 1.00 82.50 105 GLY A C 1
ATOM 749 O O . GLY A 1 105 ? 19.644 1.747 -0.847 1.00 82.50 105 GLY A O 1
ATOM 750 N N . LEU A 1 106 ? 17.926 0.325 -0.639 1.00 81.75 106 LEU A N 1
ATOM 751 C CA . LEU A 1 106 ? 18.321 -0.520 -1.771 1.00 81.75 106 LEU A CA 1
ATOM 752 C C . LEU A 1 106 ? 18.174 0.211 -3.115 1.00 81.75 106 LEU A C 1
ATOM 754 O O . LEU A 1 106 ? 19.065 0.115 -3.957 1.00 81.75 106 LEU A O 1
ATOM 758 N N . LEU A 1 107 ? 17.085 0.958 -3.311 1.00 77.44 107 LEU A N 1
ATOM 759 C CA . LEU A 1 107 ? 16.854 1.737 -4.531 1.00 77.44 107 LEU A CA 1
ATOM 760 C C . LEU A 1 107 ? 17.902 2.843 -4.723 1.00 77.44 107 LEU A C 1
ATOM 762 O O . LEU A 1 107 ? 18.325 3.065 -5.853 1.00 77.44 107 LEU A O 1
ATOM 766 N N . GLU A 1 108 ? 18.386 3.462 -3.643 1.00 74.69 108 GLU A N 1
ATOM 767 C CA . GLU A 1 108 ? 19.452 4.478 -3.689 1.00 74.69 108 GLU A CA 1
ATOM 768 C C . GLU A 1 108 ? 20.796 3.910 -4.184 1.00 74.69 108 GLU A C 1
ATOM 770 O O . GLU A 1 108 ? 21.628 4.627 -4.732 1.00 74.69 108 GLU A O 1
ATOM 775 N N . THR A 1 109 ? 21.026 2.602 -4.017 1.00 74.31 109 THR A N 1
ATOM 776 C CA . THR A 1 109 ? 22.265 1.954 -4.487 1.00 74.31 109 THR A CA 1
ATOM 777 C C . THR A 1 109 ? 22.260 1.626 -5.979 1.00 74.31 109 THR A C 1
ATOM 779 O O . THR A 1 109 ? 23.293 1.218 -6.517 1.00 74.31 109 THR A O 1
ATOM 782 N N . LEU A 1 110 ? 21.121 1.788 -6.660 1.00 70.06 110 LEU A N 1
ATOM 783 C CA . LEU A 1 110 ? 21.012 1.513 -8.085 1.00 70.06 110 LEU A CA 1
ATOM 784 C C . LEU A 1 110 ? 21.583 2.695 -8.886 1.00 70.06 110 LEU A C 1
ATOM 786 O O . LEU A 1 110 ? 21.112 3.822 -8.729 1.00 70.06 110 LEU A O 1
ATOM 790 N N . PRO A 1 111 ? 22.578 2.477 -9.766 1.00 61.16 111 PRO A N 1
ATOM 791 C CA . PRO A 1 111 ? 23.067 3.539 -10.632 1.00 61.16 111 PRO A CA 1
ATOM 792 C C . PRO A 1 111 ? 21.949 4.009 -11.573 1.00 61.16 111 PRO A C 1
ATOM 794 O O . PRO A 1 111 ? 21.224 3.193 -12.147 1.00 61.16 111 PRO A O 1
ATOM 797 N N . ALA A 1 112 ? 21.822 5.326 -11.751 1.00 57.47 112 ALA A N 1
ATOM 798 C CA . ALA A 1 112 ? 20.941 5.897 -12.763 1.00 57.47 112 ALA A CA 1
ATOM 799 C C . ALA A 1 112 ? 21.427 5.461 -14.153 1.00 57.47 112 ALA A C 1
ATOM 801 O O . ALA A 1 112 ? 22.537 5.808 -14.552 1.00 57.47 112 ALA A O 1
ATOM 802 N N . ASP A 1 113 ? 20.616 4.682 -14.869 1.00 53.91 113 ASP A N 1
ATOM 803 C CA . ASP A 1 113 ? 20.936 4.197 -16.212 1.00 53.91 113 ASP A CA 1
ATOM 804 C C . ASP A 1 113 ? 20.750 5.325 -17.249 1.00 53.91 113 ASP A C 1
ATOM 806 O O . ASP A 1 113 ? 19.624 5.802 -17.443 1.00 53.91 113 ASP A O 1
ATOM 810 N N . PRO A 1 114 ? 21.814 5.799 -17.924 1.00 50.50 114 PRO A N 1
ATOM 811 C CA . PRO A 1 114 ? 21.700 6.806 -18.963 1.00 50.50 114 PRO A CA 1
ATOM 812 C C . PRO A 1 114 ? 21.416 6.124 -20.307 1.00 50.50 114 PRO A C 1
ATOM 814 O O . PRO A 1 114 ? 22.286 6.079 -21.173 1.00 50.50 114 PRO A O 1
ATOM 817 N N . GLY A 1 115 ? 20.206 5.600 -20.524 1.00 54.75 115 GLY A N 1
ATOM 818 C CA . GLY A 1 115 ? 19.930 5.020 -21.840 1.00 54.75 115 GLY A CA 1
ATOM 819 C C . GLY A 1 115 ? 18.670 4.193 -22.020 1.00 54.75 115 GLY A C 1
ATOM 820 O O . GLY A 1 115 ? 18.764 3.033 -22.400 1.00 54.75 115 GLY A O 1
ATOM 821 N N . THR A 1 116 ? 17.479 4.779 -21.887 1.00 48.19 116 THR A N 1
ATOM 822 C CA . THR A 1 116 ? 16.320 4.272 -22.649 1.00 48.19 116 THR A CA 1
ATOM 823 C C . THR A 1 116 ? 15.330 5.396 -22.953 1.00 48.19 116 THR A C 1
ATOM 825 O O . THR A 1 116 ? 14.300 5.561 -22.305 1.00 48.19 116 THR A O 1
ATOM 828 N N . ARG A 1 117 ? 15.658 6.205 -23.962 1.00 55.75 117 ARG A N 1
ATOM 829 C CA . ARG A 1 117 ? 14.639 6.842 -24.800 1.00 55.75 117 ARG A CA 1
ATOM 830 C C . ARG A 1 117 ? 14.526 6.010 -26.074 1.00 55.75 117 ARG A C 1
ATOM 832 O O . ARG A 1 117 ? 15.533 5.504 -26.547 1.00 55.75 117 ARG A O 1
ATOM 839 N N . GLU A 1 118 ? 13.299 5.938 -26.579 1.00 50.78 118 GLU A N 1
ATOM 840 C CA . GLU A 1 118 ? 12.837 5.280 -27.811 1.00 50.78 118 GLU A CA 1
ATOM 841 C C . GLU A 1 118 ? 12.378 3.824 -27.662 1.00 50.78 118 GLU A C 1
ATOM 843 O O . GLU A 1 118 ? 13.148 2.888 -27.484 1.00 50.78 118 GLU A O 1
ATOM 848 N N . GLY A 1 119 ? 11.057 3.663 -27.764 1.00 44.31 119 GLY A N 1
ATOM 849 C CA . GLY A 1 119 ? 10.373 2.378 -27.754 1.00 44.31 119 GLY A CA 1
ATOM 850 C C . GLY A 1 119 ? 9.114 2.435 -26.907 1.00 44.31 119 GLY A C 1
ATOM 851 O O . GLY A 1 119 ? 9.093 1.907 -25.802 1.00 44.31 119 GLY A O 1
ATOM 852 N N . SER A 1 120 ? 8.091 3.113 -27.429 1.00 54.47 120 SER A N 1
ATOM 853 C CA . SER A 1 120 ? 6.707 3.106 -26.950 1.00 54.47 120 SER A CA 1
ATOM 854 C C . SER A 1 120 ? 6.283 1.710 -26.461 1.00 54.47 120 SER A C 1
ATOM 856 O O . SER A 1 120 ? 5.870 0.861 -27.249 1.00 54.47 120 SER A O 1
ATOM 858 N N . ARG A 1 121 ? 6.410 1.442 -25.156 1.00 52.06 121 ARG A N 1
ATOM 859 C CA . ARG A 1 121 ? 5.722 0.328 -24.503 1.00 52.06 121 ARG A CA 1
ATOM 860 C C . ARG A 1 121 ? 4.325 0.841 -24.208 1.00 52.06 121 ARG A C 1
ATOM 862 O O . ARG A 1 121 ? 4.123 1.563 -23.236 1.00 52.0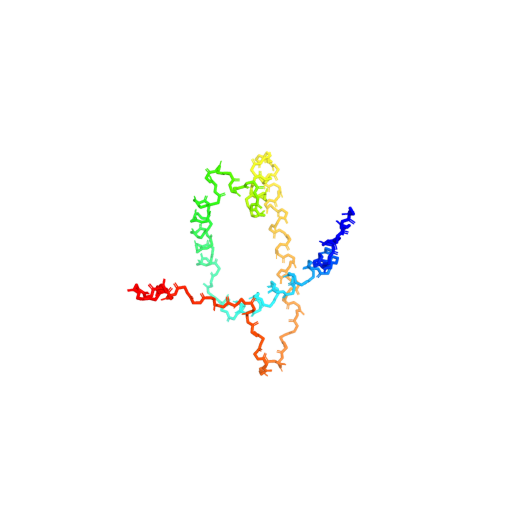6 121 ARG A O 1
ATOM 869 N N . GLY A 1 122 ? 3.401 0.532 -25.116 1.00 51.25 122 GLY A N 1
ATOM 870 C CA . GLY A 1 122 ? 1.989 0.838 -24.957 1.00 51.25 122 GLY A CA 1
ATOM 871 C C . GLY A 1 122 ? 1.520 0.371 -23.586 1.00 51.25 122 GLY A C 1
ATOM 872 O O . GLY A 1 122 ? 1.643 -0.803 -23.241 1.00 51.25 122 GLY A O 1
ATOM 873 N N . THR A 1 123 ? 1.020 1.312 -22.793 1.00 56.59 123 THR A N 1
ATOM 874 C CA . THR A 1 123 ? 0.185 1.044 -21.627 1.00 56.59 123 THR A CA 1
ATOM 875 C C . THR A 1 123 ? -0.994 0.210 -22.110 1.00 56.59 123 THR A C 1
ATOM 877 O O . THR A 1 123 ? -1.922 0.738 -22.718 1.00 56.59 123 THR A O 1
ATOM 880 N N . GLY A 1 124 ? -0.868 -1.105 -21.932 1.00 63.56 124 GLY A N 1
ATOM 881 C CA . GLY A 1 12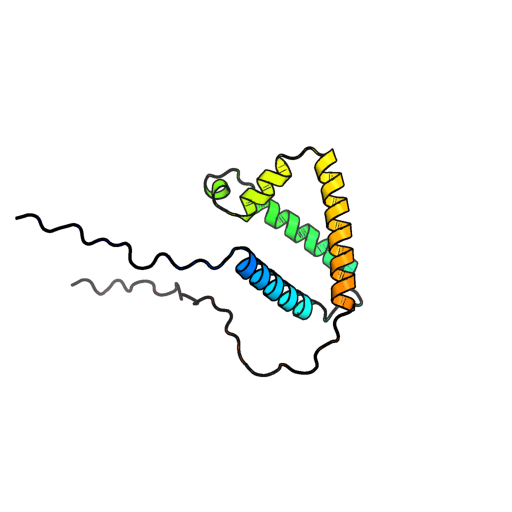4 ? -1.767 -2.139 -22.427 1.00 63.56 124 GLY A CA 1
ATOM 882 C C . GLY A 1 124 ? -3.090 -2.159 -21.681 1.00 63.56 124 GLY A C 1
ATOM 883 O O . GLY A 1 124 ? -3.375 -3.089 -20.936 1.00 63.56 124 GLY A O 1
ATOM 884 N N . VAL A 1 125 ? -3.890 -1.124 -21.893 1.00 72.94 125 VAL A N 1
ATOM 885 C CA . VAL A 1 125 ? -5.338 -1.197 -21.763 1.00 72.94 125 VAL A CA 1
ATOM 886 C C . VAL A 1 125 ? -5.912 -0.714 -23.083 1.00 72.94 125 VAL A C 1
ATOM 888 O O . VAL A 1 125 ? -5.581 0.375 -23.557 1.00 72.94 125 VAL A O 1
ATOM 891 N N . GLU A 1 126 ? -6.722 -1.554 -23.715 1.00 68.44 126 GLU A N 1
ATOM 892 C CA . GLU A 1 126 ? -7.501 -1.118 -24.864 1.00 68.44 126 GLU A CA 1
ATOM 893 C C . GLU A 1 126 ? -8.501 -0.076 -24.368 1.00 68.44 126 GLU A C 1
ATOM 895 O O . GLU A 1 126 ? -9.282 -0.325 -23.447 1.00 68.44 126 GLU A O 1
ATOM 900 N N . ARG A 1 127 ? -8.424 1.130 -24.933 1.00 77.69 127 ARG A N 1
ATOM 901 C CA . ARG A 1 127 ? -9.441 2.150 -24.704 1.00 77.69 127 ARG A CA 1
ATOM 902 C C . ARG A 1 127 ? -10.628 1.779 -25.575 1.00 77.69 127 ARG A C 1
ATOM 904 O O . ARG A 1 127 ? -10.554 1.896 -26.792 1.00 77.69 127 ARG A O 1
ATOM 911 N N . ILE A 1 128 ? -11.665 1.259 -24.933 1.00 77.75 128 ILE A N 1
ATOM 912 C CA . ILE A 1 128 ? -12.972 1.061 -25.546 1.00 77.75 128 ILE A CA 1
ATOM 913 C C . ILE A 1 128 ? -13.658 2.424 -25.488 1.00 77.75 128 ILE A C 1
ATOM 915 O O . ILE A 1 128 ? -13.943 2.912 -24.393 1.00 77.75 128 ILE A O 1
ATOM 919 N N . ASP A 1 129 ? -13.860 3.053 -26.642 1.00 79.44 129 ASP A N 1
ATOM 920 C CA . ASP A 1 129 ? -14.668 4.266 -26.741 1.00 79.44 129 ASP A CA 1
ATOM 921 C C . ASP A 1 129 ? -16.131 3.879 -26.458 1.00 79.44 129 ASP A C 1
ATOM 923 O O . ASP A 1 129 ? -16.701 3.020 -27.128 1.00 79.44 129 ASP A O 1
ATOM 927 N N . LEU A 1 130 ? -16.717 4.442 -25.396 1.00 73.62 130 LEU A N 1
ATOM 928 C CA . LEU A 1 130 ? -18.092 4.154 -24.952 1.00 73.62 130 LEU A CA 1
ATOM 929 C C . LEU A 1 130 ? -19.120 5.130 -25.553 1.00 73.62 130 LEU A C 1
ATOM 931 O O . LEU A 1 130 ? -20.274 5.131 -25.129 1.00 73.62 130 LEU A O 1
ATOM 935 N N . ASP A 1 131 ? -18.697 5.956 -26.511 1.00 73.00 131 ASP A N 1
ATOM 936 C CA . ASP A 1 131 ? -19.481 7.070 -27.060 1.00 73.00 131 ASP A CA 1
ATOM 937 C C . ASP A 1 131 ? -20.333 6.688 -28.286 1.00 73.00 131 ASP A C 1
ATOM 939 O O . ASP A 1 131 ? -21.018 7.542 -28.847 1.00 73.00 131 ASP A O 1
ATOM 943 N N . ASP A 1 132 ? -20.347 5.415 -28.695 1.00 65.00 132 ASP A N 1
ATOM 944 C CA . ASP A 1 132 ? -21.280 4.930 -29.717 1.00 65.00 132 ASP A CA 1
ATOM 945 C C . ASP A 1 132 ? -22.674 4.725 -29.096 1.00 65.00 132 ASP A C 1
ATOM 947 O O . ASP A 1 132 ? -23.094 3.610 -28.770 1.00 65.00 132 ASP A O 1
ATOM 951 N N . GLU A 1 133 ? -23.415 5.823 -28.916 1.00 65.25 133 GLU A N 1
ATOM 952 C CA . GLU A 1 133 ? -24.870 5.751 -28.790 1.00 65.25 133 GLU A CA 1
ATOM 953 C C . GLU A 1 133 ? -25.425 5.126 -30.086 1.00 65.25 133 GLU A C 1
ATOM 955 O O . GLU A 1 133 ? -25.180 5.660 -31.171 1.00 65.25 133 GLU A O 1
ATOM 960 N N . PRO A 1 134 ? -26.155 3.996 -30.036 1.00 62.44 134 PRO A N 1
ATOM 961 C CA . PRO A 1 134 ? -26.739 3.419 -31.238 1.00 62.44 134 PRO A CA 1
ATOM 962 C C . PRO A 1 134 ? -27.740 4.412 -31.835 1.00 62.44 134 PRO A C 1
ATOM 964 O O . PRO A 1 134 ? -28.743 4.744 -31.197 1.00 62.44 134 PRO A O 1
ATOM 967 N N . GLU A 1 135 ? -27.476 4.877 -33.060 1.00 63.44 135 GLU A N 1
ATOM 968 C CA . GLU A 1 135 ? -28.425 5.705 -33.803 1.00 63.44 135 GLU A CA 1
ATOM 969 C C . GLU A 1 135 ? -29.784 4.980 -33.872 1.00 63.44 135 GLU A C 1
ATOM 971 O O . GLU A 1 135 ? -29.854 3.828 -34.323 1.00 63.44 135 GLU A O 1
ATOM 976 N N . PRO A 1 136 ? -30.885 5.616 -33.431 1.00 57.16 136 PRO A N 1
ATOM 977 C CA . PRO A 1 136 ? -32.218 5.034 -33.495 1.00 57.16 136 PRO A CA 1
ATOM 978 C C . PRO A 1 136 ? -32.709 5.080 -34.947 1.00 57.16 136 PRO A C 1
ATOM 980 O O . PRO A 1 136 ? -33.490 5.952 -35.325 1.00 57.16 136 PRO A O 1
ATOM 983 N N . GLY A 1 137 ? -32.216 4.164 -35.779 1.00 61.03 137 GLY A N 1
ATOM 984 C CA . GLY A 1 137 ? -32.501 4.170 -37.214 1.00 61.03 137 GLY A CA 1
ATOM 985 C C . GLY A 1 137 ? -32.461 2.813 -37.903 1.00 61.03 137 GLY A C 1
ATOM 986 O O . GLY A 1 137 ? -33.297 2.579 -38.769 1.00 61.03 137 GLY A O 1
ATOM 987 N N . ASP A 1 138 ? -31.583 1.895 -37.496 1.00 60.16 138 ASP A N 1
ATOM 988 C CA . ASP A 1 138 ? -31.407 0.629 -38.217 1.00 60.16 138 ASP A CA 1
ATOM 989 C C . ASP A 1 138 ? -31.822 -0.581 -37.373 1.00 60.16 138 ASP A C 1
ATOM 991 O O . ASP A 1 138 ? -31.025 -1.248 -36.715 1.00 60.16 138 ASP A O 1
ATOM 995 N N . THR A 1 139 ? -33.116 -0.894 -37.444 1.00 54.62 139 THR A N 1
ATOM 996 C CA . THR A 1 139 ? -33.604 -2.270 -37.270 1.00 54.62 139 THR A CA 1
ATOM 997 C C . THR A 1 139 ? -34.289 -2.693 -38.572 1.00 54.62 139 THR A C 1
ATOM 999 O O . THR A 1 139 ? -35.071 -1.896 -39.096 1.00 54.62 139 THR A O 1
ATOM 1002 N N . PRO A 1 140 ? -33.975 -3.880 -39.129 1.00 59.50 140 PRO A N 1
ATOM 1003 C CA . PRO A 1 140 ? -34.646 -4.397 -40.320 1.00 59.50 140 PRO A CA 1
ATOM 1004 C C . PRO A 1 140 ? -36.111 -4.768 -40.061 1.00 59.50 140 PRO A C 1
ATOM 1006 O O . PRO A 1 140 ? -36.438 -5.172 -38.920 1.00 59.50 140 PRO A O 1
#

Radius of gyration: 23.28 Å; Cα contacts (8 Å, |Δi|>4): 14; chains: 1; bounding box: 58×61×59 Å

Sequence (140 aa):
MNDENRNGRDGQPDVGSVGEEAMKLFGALADLARQQGGDVAGGLGDLAGQAAAMAQDVNEHLATDSAECRYCPVCRVVHAVRQTSPEVRAHLAVAASSLLQAAAGLLETLPADPGTREGSRGTGVERIDLDDEPEPGDTP

Secondary structure (DSSP, 8-state):
-----------------HHHHHHHHHHHHHHHHHHHTT-TTS-HHHHHHHHHHHHHHHHHHS-S--GGGGT-HHHHHHHHHHHS-HHHHHHHHHHHHHHHHHHHHHHHTS----------------------PPPTT---

Foldseek 3Di:
DDDDDPDPPPDPDPDDDPVVVVVVVVVVVLVVVVVVPPDPPPPPVVVVVVVVVVVVVVCVVLDPPDPCLVPDPVSVVVVVLVPDDPVVNVVVVVVVVVVVVVVVVVSVPDDDDPDDDDDPPDPPDDDDDPPCPPDPPDDD